Protein AF-A0A1G9Y6M1-F1 (afdb_monomer_lite)

Radius of gyration: 25.35 Å; chains: 1; bounding box: 61×22×54 Å

Secondary structure (DSSP, 8-state):
--HHHHHHHHHHHHHH-HHHHHHHHHHHHHHHHHHHHHHHHHHHHHHHHHHHHHHHHHHTT--HHHHHHTSSS-HHHHHHHHHHTT-

Sequence (87 aa):
MDVISKAEEKLTMLSADPETRKEYERRARALSDERSRLEDAREMGMEKGIVSVIRGLLAKGMPLTEAAKLTPYSVEELEKKLNENQE

Foldseek 3Di:
DDPVVVVVVVVCVQCVDPVSVVVVVVVVVVVVVVVVVVVVVVVVVVLVVLLVVLVVCVVVVNDLCVSCVVDPDDSVRSVVSNVVPPD

pLDDT: mean 88.23, std 9.94, range [41.12, 97.31]

Structure (mmCIF, N/CA/C/O backbone):
data_AF-A0A1G9Y6M1-F1
#
_entry.id   AF-A0A1G9Y6M1-F1
#
loop_
_atom_site.group_PDB
_atom_site.id
_atom_site.type_symbol
_atom_site.label_atom_id
_atom_site.label_alt_id
_atom_site.label_comp_id
_atom_site.label_asym_id
_atom_site.label_entity_id
_atom_site.label_seq_id
_atom_site.pdbx_PDB_ins_code
_atom_site.Cartn_x
_atom_site.Cartn_y
_atom_site.Cartn_z
_atom_site.occupancy
_atom_site.B_iso_or_equiv
_atom_site.auth_seq_id
_atom_site.auth_comp_id
_atom_site.auth_asym_id
_atom_site.auth_atom_id
_atom_site.pdbx_PDB_model_num
ATOM 1 N N . MET A 1 1 ? 41.004 -12.564 -33.224 1.00 60.75 1 MET A N 1
ATOM 2 C CA . MET A 1 1 ? 40.162 -11.646 -32.432 1.00 60.75 1 MET A CA 1
ATOM 3 C C . MET A 1 1 ? 39.210 -12.504 -31.632 1.00 60.75 1 MET A C 1
ATOM 5 O O . MET A 1 1 ? 38.518 -13.319 -32.237 1.00 60.75 1 MET A O 1
ATOM 9 N N . ASP A 1 2 ? 39.299 -12.412 -30.311 1.00 84.56 2 ASP A N 1
ATOM 10 C CA . ASP A 1 2 ? 38.647 -13.328 -29.379 1.00 84.56 2 ASP A CA 1
ATOM 11 C C . ASP A 1 2 ? 37.123 -13.118 -29.358 1.00 84.56 2 ASP A C 1
ATOM 13 O O . ASP A 1 2 ? 36.633 -12.025 -29.660 1.00 84.56 2 ASP A O 1
ATOM 17 N N . VAL A 1 3 ? 36.355 -14.162 -29.044 1.00 84.12 3 VAL A N 1
ATOM 18 C CA . VAL A 1 3 ? 34.876 -14.113 -29.079 1.00 84.12 3 VAL A CA 1
ATOM 19 C C . VAL A 1 3 ? 34.343 -13.128 -28.036 1.00 84.12 3 VAL A C 1
ATOM 21 O O . VAL A 1 3 ? 33.378 -12.409 -28.294 1.00 84.12 3 VAL A O 1
ATOM 24 N N . ILE A 1 4 ? 35.029 -13.053 -26.896 1.00 85.75 4 ILE A N 1
ATOM 25 C CA . ILE A 1 4 ? 34.735 -12.121 -25.805 1.00 85.75 4 ILE A CA 1
ATOM 26 C C . ILE A 1 4 ? 34.940 -10.675 -26.272 1.00 85.75 4 ILE A C 1
ATOM 28 O O . ILE A 1 4 ? 34.033 -9.859 -26.135 1.00 85.75 4 ILE A O 1
ATOM 32 N N . SER A 1 5 ? 36.054 -10.380 -26.948 1.00 83.56 5 SER A N 1
ATOM 33 C CA . SER A 1 5 ? 36.355 -9.030 -27.446 1.00 83.56 5 SER A CA 1
ATOM 34 C C . SER A 1 5 ? 35.306 -8.525 -28.445 1.00 83.56 5 SER A C 1
ATOM 36 O O . SER A 1 5 ? 34.916 -7.362 -28.411 1.00 83.56 5 SER A O 1
ATOM 38 N N . LYS A 1 6 ? 34.783 -9.410 -29.307 1.00 85.88 6 LYS A N 1
ATOM 39 C CA . LYS A 1 6 ? 33.693 -9.062 -30.236 1.00 85.88 6 LYS A CA 1
ATOM 40 C C . LYS A 1 6 ? 32.370 -8.776 -29.523 1.00 85.88 6 LYS A C 1
ATOM 42 O O . LYS A 1 6 ? 31.589 -7.950 -29.993 1.00 85.88 6 LYS A O 1
ATOM 47 N N . ALA A 1 7 ? 32.087 -9.478 -28.426 1.00 85.19 7 ALA A N 1
ATOM 48 C CA . ALA A 1 7 ? 30.889 -9.235 -27.629 1.00 85.19 7 ALA A CA 1
ATOM 49 C C . ALA A 1 7 ? 30.972 -7.883 -26.900 1.00 85.19 7 ALA A C 1
ATOM 51 O O . ALA A 1 7 ? 29.996 -7.134 -26.900 1.00 85.19 7 ALA A O 1
ATOM 52 N N . GLU A 1 8 ? 32.143 -7.542 -26.359 1.00 84.25 8 GLU A N 1
ATOM 53 C CA . GLU A 1 8 ? 32.407 -6.266 -25.684 1.00 84.25 8 GLU A CA 1
ATOM 54 C C . GLU A 1 8 ? 32.323 -5.068 -26.638 1.00 84.25 8 GLU A C 1
ATOM 56 O O . GLU A 1 8 ? 31.664 -4.080 -26.315 1.00 84.25 8 GLU A O 1
ATOM 61 N N . GLU A 1 9 ? 32.895 -5.157 -27.845 1.00 82.56 9 GLU A N 1
ATOM 62 C CA . GLU A 1 9 ? 32.756 -4.108 -28.870 1.00 82.56 9 GLU A CA 1
ATOM 63 C C . GLU A 1 9 ? 31.296 -3.889 -29.264 1.00 82.56 9 GLU A C 1
ATOM 65 O O . GLU A 1 9 ? 30.834 -2.752 -29.361 1.00 82.56 9 GLU A O 1
ATOM 70 N N . LYS A 1 10 ? 30.537 -4.974 -29.452 1.00 80.88 10 LYS A N 1
ATOM 71 C CA . LYS A 1 10 ? 29.125 -4.886 -29.831 1.00 80.88 10 LYS A CA 1
ATOM 72 C C . LYS A 1 10 ? 28.274 -4.284 -28.713 1.00 80.88 10 LYS A C 1
ATOM 74 O O . LYS A 1 10 ? 27.383 -3.486 -28.988 1.00 80.88 10 LYS A O 1
ATOM 79 N N . LEU A 1 11 ? 28.565 -4.628 -27.459 1.00 79.25 11 LEU A N 1
ATOM 80 C CA . LEU A 1 11 ? 27.905 -4.053 -26.288 1.00 79.25 11 LEU A CA 1
ATOM 81 C C . LEU A 1 11 ? 28.274 -2.576 -26.105 1.00 79.25 11 LEU A C 1
ATOM 83 O O . LEU A 1 11 ? 27.404 -1.763 -25.806 1.00 79.25 11 LEU A O 1
ATOM 87 N N . THR A 1 12 ? 29.527 -2.205 -26.369 1.00 76.62 12 THR A N 1
ATOM 88 C CA . THR A 1 12 ? 29.992 -0.810 -26.368 1.00 76.62 12 THR A CA 1
ATOM 89 C C . THR A 1 12 ? 29.299 -0.002 -27.464 1.00 76.62 12 THR A C 1
ATOM 91 O O . THR A 1 12 ? 28.801 1.082 -27.197 1.00 76.62 12 THR A O 1
ATOM 94 N N . MET A 1 13 ? 29.170 -0.548 -28.675 1.00 79.31 13 MET A N 1
ATOM 95 C CA . MET A 1 13 ? 28.462 0.098 -29.784 1.00 79.31 13 MET A CA 1
ATOM 96 C C . MET A 1 13 ? 26.967 0.294 -29.483 1.00 79.31 13 MET A C 1
ATOM 98 O O . MET A 1 13 ? 26.430 1.369 -29.729 1.00 79.31 13 MET A O 1
ATOM 102 N N . LEU A 1 14 ? 26.298 -0.722 -28.928 1.00 69.88 14 LEU A N 1
ATOM 103 C CA . LEU A 1 14 ? 24.876 -0.646 -28.571 1.00 69.88 14 LEU A CA 1
ATOM 104 C C . LEU A 1 14 ? 24.613 0.279 -27.374 1.00 69.88 14 LEU A C 1
ATOM 106 O O . LEU A 1 14 ? 23.592 0.953 -27.336 1.00 69.88 14 LEU A O 1
ATOM 110 N N . SER A 1 15 ? 25.524 0.323 -26.399 1.00 66.25 15 SER A N 1
ATOM 111 C CA . SER A 1 15 ? 25.414 1.209 -25.229 1.00 66.25 15 SER A CA 1
ATOM 112 C C . SER A 1 15 ? 25.851 2.650 -25.508 1.00 66.25 15 SER A C 1
ATOM 114 O O . SER A 1 15 ? 25.446 3.557 -24.780 1.00 66.25 15 SER A O 1
ATOM 116 N N . ALA A 1 16 ? 26.645 2.872 -26.560 1.00 72.25 16 ALA A N 1
ATOM 117 C CA . ALA A 1 16 ? 27.050 4.195 -27.021 1.00 72.25 16 ALA A CA 1
ATOM 118 C C . ALA A 1 16 ? 25.962 4.905 -27.841 1.00 72.25 16 ALA A C 1
ATOM 120 O O . ALA A 1 16 ? 26.023 6.128 -27.965 1.00 72.25 16 ALA A O 1
ATOM 121 N N . ASP A 1 17 ? 24.978 4.174 -28.380 1.00 82.12 17 ASP A N 1
ATOM 122 C CA . ASP A 1 17 ? 23.853 4.764 -29.105 1.00 82.12 17 ASP A CA 1
ATOM 123 C C . ASP A 1 17 ? 22.857 5.445 -28.137 1.00 82.12 17 ASP A C 1
ATOM 125 O O . ASP A 1 17 ? 22.217 4.771 -27.315 1.00 82.12 17 ASP A O 1
ATOM 129 N N . PRO A 1 18 ? 22.689 6.780 -28.213 1.00 79.94 18 PRO A N 1
ATOM 130 C CA . PRO A 1 18 ? 21.826 7.525 -27.301 1.00 79.94 18 PRO A CA 1
ATOM 131 C C . PRO A 1 18 ? 20.353 7.107 -27.361 1.00 79.94 18 PRO A C 1
ATOM 133 O O . PRO A 1 18 ? 19.665 7.165 -26.340 1.00 79.94 18 PRO A O 1
ATOM 136 N N . GLU A 1 19 ? 19.858 6.678 -28.527 1.00 84.88 19 GLU A N 1
ATOM 137 C CA . GLU A 1 19 ? 18.465 6.241 -28.676 1.00 84.88 19 GLU A CA 1
ATOM 138 C C . GLU A 1 19 ? 18.228 4.891 -27.996 1.00 84.88 19 GLU A C 1
ATOM 140 O O . GLU A 1 19 ? 17.291 4.766 -27.202 1.00 84.88 19 GLU A O 1
ATOM 145 N N . THR A 1 20 ? 19.129 3.924 -28.194 1.00 82.75 20 THR A N 1
ATOM 146 C CA . THR A 1 20 ? 19.087 2.628 -27.496 1.00 82.75 20 THR A CA 1
ATOM 147 C C . THR A 1 20 ? 19.124 2.807 -25.974 1.00 82.75 20 THR A C 1
ATOM 149 O O . THR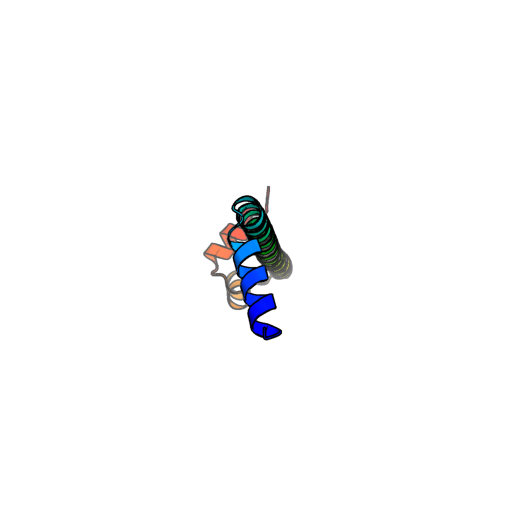 A 1 20 ? 18.332 2.200 -25.245 1.00 82.75 20 THR A O 1
ATOM 152 N N . ARG A 1 21 ? 19.979 3.705 -25.465 1.00 83.94 21 ARG A N 1
ATOM 153 C CA . ARG A 1 21 ? 20.027 4.034 -24.031 1.00 83.94 21 ARG A CA 1
ATOM 154 C C . ARG A 1 21 ? 18.715 4.641 -23.533 1.00 83.94 21 ARG A C 1
ATOM 156 O O . ARG A 1 21 ? 18.199 4.238 -22.491 1.00 83.94 21 ARG A O 1
ATOM 163 N N . LYS A 1 22 ? 18.148 5.585 -24.279 1.00 89.06 22 LYS A N 1
ATOM 164 C CA . LYS A 1 22 ? 16.891 6.258 -23.930 1.00 89.06 22 LYS A CA 1
ATOM 165 C C . LYS A 1 22 ? 15.690 5.313 -23.969 1.00 89.06 22 LYS A C 1
ATOM 167 O O . LYS A 1 22 ? 14.744 5.475 -23.197 1.00 89.06 22 LYS A O 1
ATOM 172 N N . GLU A 1 23 ? 15.672 4.345 -24.879 1.00 89.62 23 GLU A N 1
ATOM 173 C CA . GLU A 1 23 ? 14.656 3.291 -24.904 1.00 89.62 23 GLU A CA 1
ATOM 174 C C . GLU A 1 23 ? 14.776 2.370 -23.685 1.00 89.62 23 GLU A C 1
ATOM 176 O O . GLU A 1 23 ? 13.774 2.106 -23.013 1.00 89.62 23 GLU A O 1
ATOM 181 N N . TYR A 1 24 ? 16.000 1.968 -23.334 1.00 89.12 24 TYR A N 1
ATOM 182 C CA . TYR A 1 24 ? 16.260 1.189 -22.126 1.00 89.12 24 TYR A CA 1
ATOM 183 C C . TYR A 1 24 ? 15.801 1.921 -20.858 1.00 89.12 24 TYR A C 1
ATOM 185 O O . TYR A 1 24 ? 15.065 1.351 -20.054 1.00 89.12 24 TYR A O 1
ATOM 193 N N . GLU A 1 25 ? 16.167 3.194 -20.695 1.00 91.69 25 GLU A N 1
ATOM 194 C CA . GLU A 1 25 ? 15.776 4.005 -19.536 1.00 91.69 25 GLU A CA 1
ATOM 195 C C . GLU A 1 25 ? 14.249 4.153 -19.435 1.00 91.69 25 GLU A C 1
ATOM 197 O O . GLU A 1 25 ? 13.680 4.004 -18.350 1.00 91.69 25 GLU A O 1
ATOM 202 N N . ARG A 1 26 ? 13.557 4.359 -20.566 1.00 94.25 26 ARG A N 1
ATOM 203 C CA . ARG A 1 26 ? 12.084 4.389 -20.611 1.00 94.25 26 ARG A CA 1
ATOM 204 C C . ARG A 1 26 ? 11.474 3.069 -20.153 1.00 94.25 26 ARG A C 1
ATOM 206 O O . ARG A 1 26 ? 10.539 3.080 -19.354 1.00 94.25 26 ARG A O 1
ATOM 213 N N . ARG A 1 27 ? 12.002 1.941 -20.629 1.00 95.00 27 ARG A N 1
ATOM 214 C CA . ARG A 1 27 ? 11.521 0.612 -20.239 1.00 95.00 27 ARG A CA 1
ATOM 215 C C . ARG A 1 27 ? 11.778 0.329 -18.762 1.00 95.00 27 ARG A C 1
ATOM 217 O O . ARG A 1 27 ? 10.883 -0.158 -18.079 1.00 95.00 27 ARG A O 1
ATOM 224 N N . ALA A 1 28 ? 12.972 0.645 -18.271 1.00 95.12 28 ALA A N 1
ATOM 225 C CA . ALA A 1 28 ? 13.331 0.469 -16.869 1.00 95.12 28 ALA A CA 1
ATOM 226 C C . ALA A 1 28 ? 12.400 1.278 -15.956 1.00 95.12 28 ALA A C 1
ATOM 228 O O . ALA A 1 28 ? 11.897 0.749 -14.965 1.00 95.12 28 ALA A O 1
ATOM 229 N N . ARG A 1 29 ? 12.096 2.525 -16.335 1.00 95.75 29 ARG A N 1
ATOM 230 C CA . ARG A 1 29 ? 11.130 3.358 -15.619 1.00 95.75 29 ARG A CA 1
ATOM 231 C C . ARG A 1 29 ? 9.724 2.762 -15.641 1.00 95.75 29 ARG A C 1
ATOM 233 O O . ARG A 1 29 ? 9.124 2.640 -14.584 1.00 95.75 29 ARG A O 1
ATOM 240 N N . ALA A 1 30 ? 9.228 2.339 -16.804 1.00 96.44 30 ALA A N 1
ATOM 241 C CA . ALA A 1 30 ? 7.898 1.739 -16.915 1.00 96.44 30 ALA A CA 1
ATOM 242 C C . ALA A 1 30 ? 7.745 0.485 -16.035 1.00 96.44 30 ALA A C 1
ATOM 244 O O . ALA A 1 30 ? 6.733 0.331 -15.359 1.00 96.44 30 ALA A O 1
ATOM 245 N N . LEU A 1 31 ? 8.772 -0.372 -15.990 1.00 96.88 31 LEU A N 1
ATOM 246 C CA . LEU A 1 31 ? 8.797 -1.546 -15.113 1.00 96.88 31 LEU A CA 1
ATOM 247 C C . LEU A 1 31 ? 8.835 -1.162 -13.630 1.00 96.88 31 LEU A C 1
ATOM 249 O O . LEU A 1 31 ? 8.199 -1.819 -12.810 1.00 96.88 31 LEU A O 1
ATOM 253 N N . SER A 1 32 ? 9.583 -0.115 -13.276 1.00 96.56 32 SER A N 1
ATOM 254 C CA . SER A 1 32 ? 9.604 0.401 -11.906 1.00 96.56 32 SER A CA 1
ATOM 255 C C . SER A 1 32 ? 8.228 0.923 -11.495 1.00 96.56 32 SER A C 1
ATOM 257 O O . SER A 1 32 ? 7.730 0.542 -10.442 1.00 96.56 32 SER A O 1
ATOM 259 N N . ASP A 1 33 ? 7.597 1.734 -12.345 1.00 97.25 33 ASP A N 1
ATOM 260 C CA . ASP A 1 33 ? 6.272 2.303 -12.092 1.00 97.25 33 ASP A CA 1
ATOM 261 C C . ASP A 1 33 ? 5.210 1.196 -11.959 1.00 97.25 33 ASP A C 1
ATOM 263 O O . ASP A 1 33 ? 4.344 1.261 -11.089 1.00 97.25 33 ASP A O 1
ATOM 267 N N . GLU A 1 34 ? 5.276 0.155 -12.795 1.00 96.75 34 GLU A N 1
ATOM 268 C CA . GLU A 1 34 ? 4.388 -1.009 -12.701 1.00 96.75 34 GLU A CA 1
ATOM 269 C C . GLU A 1 34 ? 4.573 -1.765 -11.381 1.00 96.75 34 GLU A C 1
ATOM 271 O O . GLU A 1 34 ? 3.588 -2.089 -10.716 1.00 96.75 34 GLU A O 1
ATOM 276 N N . ARG A 1 35 ? 5.822 -2.002 -10.961 1.00 96.19 35 ARG A N 1
ATOM 277 C CA . ARG A 1 35 ? 6.114 -2.656 -9.678 1.00 96.19 35 ARG A CA 1
ATOM 278 C C . ARG A 1 35 ? 5.577 -1.858 -8.499 1.00 96.19 35 ARG A C 1
ATOM 280 O O . ARG A 1 35 ? 4.914 -2.449 -7.653 1.00 96.19 35 ARG A O 1
ATOM 287 N N . SER A 1 36 ? 5.798 -0.544 -8.477 1.00 96.69 36 SER A N 1
ATOM 288 C CA . SER A 1 36 ? 5.262 0.324 -7.425 1.00 96.69 36 SER A CA 1
ATOM 289 C C . SER A 1 36 ? 3.736 0.262 -7.372 1.00 96.69 36 SER A C 1
ATOM 291 O O . SER A 1 36 ? 3.178 0.032 -6.309 1.00 96.69 36 SER A O 1
ATOM 293 N N . ARG A 1 37 ? 3.045 0.321 -8.520 1.00 97.19 37 ARG A N 1
ATOM 294 C CA . ARG A 1 37 ? 1.575 0.187 -8.556 1.00 97.19 37 ARG A CA 1
ATOM 295 C C . ARG A 1 37 ? 1.078 -1.143 -7.995 1.00 97.19 37 ARG A C 1
ATOM 297 O O . ARG A 1 37 ? 0.027 -1.182 -7.361 1.00 97.19 37 ARG A O 1
ATOM 304 N N . LEU A 1 38 ? 1.785 -2.239 -8.271 1.00 97.31 38 LEU A N 1
ATOM 305 C CA . LEU A 1 38 ? 1.421 -3.558 -7.753 1.00 97.31 38 LEU A CA 1
ATOM 306 C C . LEU A 1 38 ? 1.661 -3.665 -6.245 1.00 97.31 38 LEU A C 1
ATOM 308 O O . LEU A 1 38 ? 0.848 -4.274 -5.549 1.00 97.31 38 LEU A O 1
ATOM 312 N N . GLU A 1 39 ? 2.748 -3.081 -5.742 1.00 96.75 39 GLU A N 1
ATOM 313 C CA . GLU A 1 39 ? 3.023 -2.990 -4.305 1.00 96.75 39 GLU A CA 1
ATOM 314 C C . GLU A 1 39 ? 1.948 -2.157 -3.597 1.00 96.75 39 GLU A C 1
ATOM 316 O O . GLU A 1 39 ? 1.322 -2.666 -2.665 1.00 96.75 39 GLU A O 1
ATOM 321 N N . ASP A 1 40 ? 1.618 -0.975 -4.123 1.00 95.81 40 ASP A N 1
ATOM 322 C CA . ASP A 1 40 ? 0.551 -0.113 -3.601 1.00 95.81 40 ASP A CA 1
ATOM 323 C C . ASP A 1 40 ? -0.804 -0.842 -3.592 1.00 95.81 40 ASP A C 1
ATOM 325 O O . ASP A 1 40 ? -1.537 -0.832 -2.602 1.00 95.81 40 ASP A O 1
ATOM 329 N N . ALA A 1 41 ? -1.153 -1.522 -4.691 1.00 95.56 41 ALA A N 1
ATOM 330 C CA . ALA A 1 41 ? -2.399 -2.282 -4.791 1.00 95.56 41 ALA A CA 1
ATOM 331 C C . ALA A 1 41 ? -2.460 -3.433 -3.778 1.00 95.56 41 ALA A C 1
ATOM 333 O O . ALA A 1 41 ? -3.521 -3.706 -3.208 1.00 95.56 41 ALA A O 1
ATOM 334 N N . ARG A 1 42 ? -1.328 -4.104 -3.539 1.00 95.69 42 ARG A N 1
ATOM 335 C CA . ARG A 1 42 ? -1.219 -5.171 -2.544 1.00 95.69 42 ARG A CA 1
ATOM 336 C C . ARG A 1 42 ? -1.391 -4.626 -1.131 1.00 95.69 42 ARG A C 1
ATOM 338 O O . ARG A 1 42 ? -2.135 -5.229 -0.358 1.00 95.69 42 ARG A O 1
ATOM 345 N N . GLU A 1 43 ? -0.732 -3.519 -0.804 1.00 93.50 43 GLU A N 1
ATOM 346 C CA . GLU A 1 43 ? -0.834 -2.878 0.506 1.00 93.50 43 GLU A CA 1
ATOM 347 C C . GLU A 1 43 ? -2.271 -2.420 0.766 1.00 93.50 43 GLU A C 1
ATOM 349 O O . GLU A 1 43 ? -2.895 -2.887 1.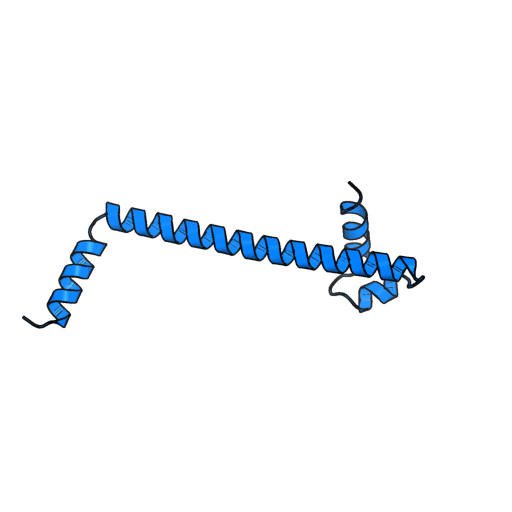718 1.00 93.50 43 GLU A O 1
ATOM 354 N N . MET A 1 44 ? -2.866 -1.654 -0.156 1.00 92.19 44 MET A N 1
ATOM 355 C CA . MET A 1 44 ? -4.268 -1.228 -0.065 1.00 92.19 44 MET A CA 1
ATOM 356 C C . MET A 1 44 ? -5.239 -2.409 0.070 1.00 92.19 44 MET A C 1
ATOM 358 O O . MET A 1 44 ? -6.208 -2.341 0.828 1.00 92.19 44 MET A O 1
ATOM 362 N N . GLY A 1 45 ? -5.008 -3.499 -0.667 1.00 93.19 45 GLY A N 1
ATOM 363 C CA . GLY A 1 45 ? -5.821 -4.712 -0.574 1.00 93.19 45 GLY A CA 1
ATOM 364 C C . GLY A 1 45 ? -5.730 -5.375 0.801 1.00 93.19 45 GLY A C 1
ATOM 365 O O . GLY A 1 45 ? -6.751 -5.784 1.359 1.00 93.19 45 GLY A O 1
ATOM 366 N N . MET A 1 46 ? -4.525 -5.442 1.369 1.00 92.94 46 MET A N 1
ATOM 367 C CA . MET A 1 46 ? -4.295 -5.970 2.712 1.00 92.94 46 MET A CA 1
ATOM 368 C C . MET A 1 46 ? -4.975 -5.103 3.775 1.00 92.94 46 MET A C 1
ATOM 370 O O . MET A 1 46 ? -5.686 -5.641 4.625 1.00 92.94 46 MET A O 1
ATOM 374 N N . GLU A 1 47 ? -4.845 -3.777 3.688 1.00 91.88 47 GLU A N 1
ATOM 375 C CA . GLU A 1 47 ? -5.509 -2.854 4.612 1.00 91.88 47 GLU A CA 1
ATOM 376 C C . GLU A 1 47 ? -7.037 -3.005 4.568 1.00 91.88 47 GLU A C 1
ATOM 378 O O . GLU A 1 47 ? -7.679 -3.171 5.608 1.00 91.88 47 GLU A O 1
ATOM 383 N N . LYS A 1 48 ? -7.631 -3.031 3.365 1.00 92.06 48 LYS A N 1
ATOM 384 C CA . LYS A 1 48 ? -9.079 -3.246 3.181 1.00 92.06 48 LYS A CA 1
ATOM 385 C C . LYS A 1 48 ? -9.539 -4.583 3.760 1.00 92.06 48 LYS A C 1
ATOM 387 O O . LYS A 1 48 ? -10.598 -4.652 4.387 1.00 92.06 48 LYS A O 1
ATOM 392 N N . GLY A 1 49 ? -8.740 -5.637 3.586 1.00 92.56 49 GLY A N 1
ATOM 393 C CA . GLY A 1 49 ? -8.995 -6.949 4.178 1.00 92.56 49 GLY A CA 1
ATOM 394 C C . GLY A 1 49 ? -9.032 -6.901 5.707 1.00 92.56 49 GLY A C 1
ATOM 395 O O . GLY A 1 49 ? -9.980 -7.403 6.312 1.00 92.56 49 GLY A O 1
ATOM 396 N N . ILE A 1 50 ? -8.053 -6.240 6.332 1.00 92.38 50 ILE A N 1
ATOM 397 C CA . ILE A 1 50 ? -7.990 -6.072 7.792 1.00 92.38 50 ILE A CA 1
ATOM 398 C C . ILE A 1 50 ? -9.220 -5.311 8.302 1.00 92.38 50 ILE A C 1
ATOM 400 O O . ILE A 1 50 ? -9.894 -5.781 9.219 1.00 92.38 50 ILE A O 1
ATOM 404 N N . VAL A 1 51 ? -9.576 -4.187 7.671 1.00 91.88 51 VAL A N 1
ATOM 405 C CA . VAL A 1 51 ? -10.762 -3.394 8.044 1.00 91.88 51 VAL A CA 1
ATOM 406 C C . VAL A 1 51 ? -12.045 -4.224 7.938 1.00 91.88 51 VAL A C 1
ATOM 408 O O . VAL A 1 51 ? -12.888 -4.180 8.837 1.00 91.88 51 VAL A O 1
ATOM 411 N N . SER A 1 52 ? -12.191 -5.031 6.883 1.00 93.56 52 SER A N 1
ATOM 412 C CA . SER A 1 52 ? -13.337 -5.935 6.727 1.00 93.56 52 SER A CA 1
ATOM 413 C C . SER A 1 52 ? -13.426 -6.964 7.858 1.00 93.56 52 SER A C 1
ATOM 415 O O . SER A 1 52 ? -14.520 -7.231 8.360 1.00 93.56 52 SER A O 1
ATOM 417 N N . VAL A 1 53 ? -12.296 -7.544 8.274 1.00 93.50 53 VAL A N 1
ATOM 418 C CA . VAL A 1 53 ? -12.256 -8.504 9.388 1.00 93.50 53 VAL A CA 1
ATOM 419 C C . VAL A 1 53 ? -12.638 -7.822 10.699 1.00 93.50 53 VAL A C 1
ATOM 421 O O . VAL A 1 53 ? -13.479 -8.348 11.427 1.00 93.50 5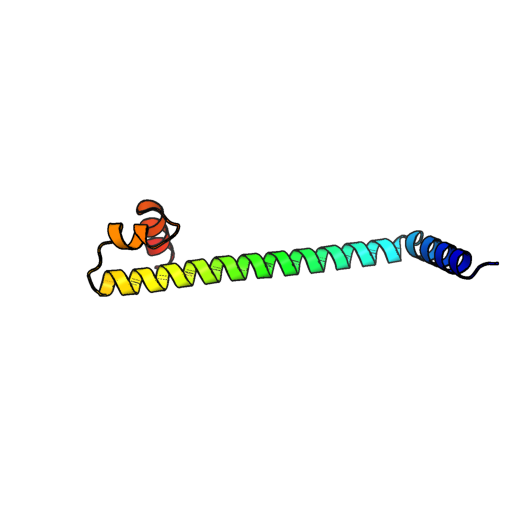3 VAL A O 1
ATOM 424 N N . ILE A 1 54 ? -12.104 -6.629 10.974 1.00 92.88 54 ILE A N 1
ATOM 425 C CA . ILE A 1 54 ? -12.427 -5.857 12.183 1.00 92.88 54 ILE A CA 1
ATOM 426 C C . ILE A 1 54 ? -13.921 -5.549 12.249 1.00 92.88 54 ILE A C 1
ATOM 428 O O . ILE A 1 54 ? -14.537 -5.787 13.284 1.00 92.88 54 ILE A O 1
ATOM 432 N N . ARG A 1 55 ? -14.542 -5.108 11.146 1.00 91.81 55 ARG A N 1
ATOM 433 C CA . ARG A 1 55 ? -16.001 -4.894 11.084 1.00 91.81 55 ARG A CA 1
ATOM 434 C C . ARG A 1 55 ? -16.776 -6.156 11.477 1.00 91.81 55 ARG A C 1
ATOM 436 O O . ARG A 1 55 ? -17.730 -6.074 12.246 1.00 91.81 55 ARG A O 1
ATOM 443 N N . GLY A 1 56 ? -16.336 -7.326 11.009 1.00 93.31 56 GLY A N 1
ATOM 444 C CA . GLY A 1 56 ? -16.917 -8.614 11.394 1.00 93.31 56 GLY A CA 1
ATOM 445 C C . GLY A 1 56 ? -16.717 -8.971 12.872 1.00 93.31 56 GLY A C 1
ATOM 446 O O . GLY A 1 56 ? -17.623 -9.529 13.491 1.00 93.31 56 GLY A O 1
ATOM 447 N N . LEU A 1 57 ? -15.561 -8.642 13.457 1.00 92.44 57 LEU A N 1
ATOM 448 C CA . LEU A 1 57 ? -15.282 -8.845 14.884 1.00 92.44 57 LEU A CA 1
ATOM 449 C C . LEU A 1 57 ? -16.157 -7.939 15.760 1.00 92.44 57 LEU A C 1
ATOM 451 O O . LEU A 1 57 ? -16.786 -8.425 16.701 1.00 92.44 57 LEU A O 1
ATOM 455 N N . LEU A 1 58 ? -16.260 -6.656 15.407 1.00 92.00 58 LEU A N 1
ATOM 456 C CA . LEU A 1 58 ? -17.122 -5.688 16.088 1.00 92.00 58 LEU A CA 1
ATOM 457 C C . LEU A 1 58 ? -18.596 -6.111 16.019 1.00 92.00 58 LEU A C 1
ATOM 459 O O . LEU A 1 58 ? -19.293 -6.088 17.030 1.00 92.00 58 LEU A O 1
ATOM 463 N N . ALA A 1 59 ? -19.060 -6.583 14.856 1.00 93.69 59 ALA A N 1
ATOM 464 C CA . ALA A 1 59 ? -20.421 -7.098 14.685 1.00 93.69 59 ALA A CA 1
ATOM 465 C C . ALA A 1 59 ? -20.716 -8.331 15.561 1.00 93.69 59 ALA A C 1
ATOM 467 O O . ALA A 1 59 ? -21.866 -8.578 15.916 1.00 93.69 59 ALA A O 1
ATOM 468 N N . LYS A 1 60 ? -19.684 -9.094 15.942 1.00 94.88 60 LYS A N 1
ATOM 469 C CA . LYS A 1 60 ? -19.779 -10.214 16.892 1.00 94.88 60 LYS A CA 1
ATOM 470 C C . LYS A 1 60 ? -19.638 -9.787 18.360 1.00 94.88 60 LYS A C 1
ATOM 472 O O . LYS A 1 60 ? -19.598 -10.649 19.233 1.00 94.88 60 LYS A O 1
ATOM 477 N N . GLY A 1 61 ? -19.569 -8.485 18.638 1.00 92.56 61 GLY A N 1
ATOM 478 C CA . GLY A 1 61 ? -19.482 -7.931 19.989 1.00 92.56 61 GLY A CA 1
ATOM 479 C C . GLY A 1 61 ? -18.068 -7.878 20.570 1.00 92.56 61 GLY A C 1
ATOM 480 O O . GLY A 1 61 ? -17.919 -7.616 21.761 1.00 92.56 61 GLY A O 1
ATOM 481 N N . MET A 1 62 ? -17.025 -8.116 19.767 1.00 93.44 62 MET A N 1
ATOM 482 C CA . MET A 1 62 ? -15.649 -7.891 20.212 1.00 93.44 62 MET A CA 1
ATOM 483 C C . MET A 1 62 ? -15.388 -6.379 20.308 1.00 93.44 62 MET A C 1
ATOM 485 O O . MET A 1 62 ? -15.701 -5.664 19.358 1.00 93.44 62 MET A O 1
ATOM 489 N N . PRO A 1 63 ? -14.811 -5.866 21.406 1.00 93.94 63 PRO A N 1
ATOM 490 C CA . PRO A 1 63 ? -14.475 -4.452 21.510 1.00 93.94 63 PRO A CA 1
ATOM 491 C C . PRO A 1 63 ? -13.270 -4.098 20.629 1.00 93.94 63 PRO A C 1
ATOM 493 O O . PRO A 1 63 ? -12.365 -4.912 20.420 1.00 93.94 63 PRO A O 1
ATOM 496 N N . LEU A 1 64 ? -13.227 -2.849 20.159 1.00 91.25 64 LEU A N 1
ATOM 497 C CA . LEU A 1 64 ? -12.169 -2.352 19.273 1.00 91.25 64 LEU A CA 1
ATOM 498 C C . LEU A 1 64 ? -10.768 -2.459 19.896 1.00 91.25 64 LEU A C 1
ATOM 500 O O . LEU A 1 64 ? -9.795 -2.705 19.191 1.00 91.25 64 LEU A O 1
ATOM 504 N N . THR A 1 65 ? -10.670 -2.346 21.220 1.00 93.88 65 THR A N 1
ATOM 505 C CA . THR A 1 65 ? -9.421 -2.499 21.978 1.00 93.88 65 THR A CA 1
ATOM 506 C C . THR A 1 65 ? -8.814 -3.895 21.859 1.00 93.88 65 THR A C 1
ATOM 508 O O . THR A 1 65 ? -7.596 -4.025 21.765 1.00 93.88 65 THR A O 1
ATOM 511 N N . GLU A 1 66 ? -9.640 -4.943 21.844 1.00 92.56 66 GLU A N 1
ATOM 512 C CA . GLU A 1 66 ? -9.177 -6.321 21.651 1.00 92.56 66 GLU A CA 1
ATOM 513 C C . GLU A 1 66 ? -8.881 -6.598 20.177 1.00 92.56 66 GLU A C 1
ATOM 515 O O . GLU A 1 66 ? -7.888 -7.250 19.866 1.00 92.56 66 GLU A O 1
ATOM 520 N N . ALA A 1 67 ? -9.679 -6.041 19.260 1.00 91.50 67 ALA A N 1
ATOM 521 C CA . ALA A 1 67 ? -9.399 -6.130 17.830 1.00 91.50 67 ALA A CA 1
ATOM 522 C C . ALA A 1 67 ? -8.048 -5.480 17.472 1.00 91.50 67 ALA A C 1
ATOM 524 O O . ALA A 1 67 ? -7.277 -6.070 16.720 1.00 91.50 67 ALA A O 1
ATOM 525 N N . ALA A 1 68 ? -7.720 -4.326 18.066 1.00 93.06 68 ALA A N 1
ATOM 526 C CA . ALA A 1 68 ? -6.446 -3.636 17.861 1.00 93.06 68 ALA A CA 1
ATOM 527 C C . ALA A 1 68 ? -5.240 -4.522 18.203 1.00 93.06 68 ALA A C 1
ATOM 529 O O . ALA A 1 68 ? -4.303 -4.605 17.417 1.00 93.06 68 ALA A O 1
ATOM 530 N N . LYS A 1 69 ? -5.300 -5.285 19.305 1.00 92.94 69 LYS A N 1
ATOM 531 C CA . LYS A 1 69 ? -4.228 -6.217 19.709 1.00 92.94 69 LYS A CA 1
ATOM 532 C C . LYS A 1 69 ? -3.959 -7.334 18.694 1.00 92.94 69 LYS A C 1
ATOM 534 O O . LYS A 1 69 ? -2.887 -7.930 18.724 1.00 92.94 69 LYS A O 1
ATOM 539 N N . LEU A 1 70 ? -4.929 -7.648 17.835 1.00 90.25 70 LEU A N 1
ATOM 540 C CA . LEU A 1 70 ? -4.830 -8.693 16.811 1.00 90.25 70 LEU A CA 1
ATOM 541 C C . LEU A 1 70 ? -4.375 -8.151 15.450 1.00 90.25 70 LEU A C 1
ATOM 543 O O . LEU A 1 70 ? -4.295 -8.905 14.480 1.00 90.25 70 LEU A O 1
ATOM 547 N N . THR A 1 71 ? -4.098 -6.853 15.361 1.00 89.88 71 THR A N 1
ATOM 548 C CA . THR A 1 71 ? -3.751 -6.164 14.117 1.00 89.88 71 THR A CA 1
ATOM 549 C C . THR A 1 71 ? -2.506 -5.302 14.315 1.00 89.88 71 THR A C 1
ATOM 551 O O . THR A 1 71 ? -2.149 -4.995 15.448 1.00 89.88 71 THR A O 1
ATOM 554 N N . PRO A 1 72 ? -1.824 -4.887 13.236 1.00 89.69 72 PRO A N 1
ATOM 555 C CA . PRO A 1 72 ? -0.677 -3.987 13.348 1.00 89.69 72 PRO A CA 1
ATOM 556 C C . PRO A 1 72 ? -1.053 -2.530 13.680 1.00 89.69 72 PRO A C 1
ATOM 558 O O . PRO A 1 72 ? -0.169 -1.681 13.684 1.00 89.69 72 PRO A O 1
ATOM 561 N N . TYR A 1 73 ? -2.330 -2.229 13.936 1.00 91.62 73 TYR A N 1
ATOM 562 C CA . TYR A 1 73 ? -2.832 -0.869 14.123 1.00 91.62 73 TYR A CA 1
ATOM 563 C C . TYR A 1 73 ? -3.236 -0.600 15.573 1.00 91.62 73 TYR A C 1
ATOM 565 O O . TYR A 1 73 ? -3.790 -1.457 16.266 1.00 91.62 73 TYR A O 1
ATOM 573 N N . SER A 1 74 ? -3.013 0.634 16.008 1.00 93.12 74 SER A N 1
ATOM 574 C CA . SER A 1 74 ? -3.558 1.176 17.249 1.00 93.12 74 SER A CA 1
ATOM 575 C C . SER A 1 74 ? -5.071 1.397 17.159 1.00 93.12 74 SER A C 1
ATOM 577 O O . SER A 1 74 ? -5.662 1.424 16.080 1.00 93.12 74 SER A O 1
ATOM 579 N N . VAL A 1 75 ? -5.715 1.585 18.313 1.00 92.06 75 VAL A N 1
ATOM 580 C CA . VAL A 1 75 ? -7.159 1.866 18.379 1.00 92.06 75 VAL A CA 1
ATOM 581 C C . VAL A 1 75 ? -7.512 3.124 17.575 1.00 92.06 75 VAL A C 1
ATOM 583 O O . VAL A 1 75 ? -8.454 3.088 16.793 1.00 92.06 75 VAL A O 1
ATOM 586 N N . GLU A 1 76 ? -6.718 4.192 17.697 1.00 92.69 76 GLU A N 1
ATOM 587 C CA . GLU A 1 76 ? -6.927 5.460 16.980 1.00 92.69 76 GLU A CA 1
ATOM 588 C C . GLU A 1 76 ? -6.807 5.291 15.457 1.00 92.69 76 GLU A C 1
ATOM 590 O O . GLU A 1 76 ? -7.639 5.785 14.692 1.00 92.69 76 GLU A O 1
ATOM 595 N N . GLU A 1 77 ? 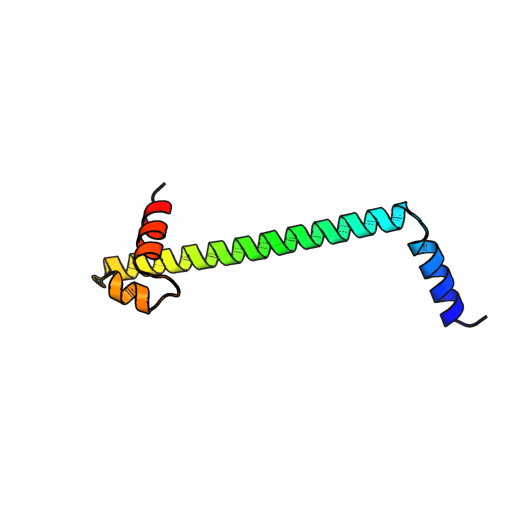-5.799 4.544 14.996 1.00 91.81 77 GLU A N 1
ATOM 596 C CA . GLU A 1 77 ? -5.619 4.244 13.571 1.00 91.81 77 GLU A CA 1
ATOM 597 C C . GLU A 1 77 ? -6.772 3.402 13.022 1.00 91.81 77 GLU A C 1
ATOM 599 O O . GLU A 1 77 ? -7.237 3.639 11.903 1.00 91.81 77 GLU A O 1
ATOM 604 N N . LEU A 1 78 ? -7.266 2.441 13.808 1.00 90.81 78 LEU A N 1
ATOM 605 C CA . LEU A 1 78 ? -8.421 1.640 13.426 1.00 90.81 78 LEU A CA 1
ATOM 606 C C . LEU A 1 78 ? -9.703 2.465 13.356 1.00 90.81 78 LEU A C 1
ATOM 608 O O . LEU A 1 78 ? -10.469 2.281 12.412 1.00 90.81 78 LEU A O 1
ATOM 612 N N . GLU A 1 79 ? -9.936 3.381 14.298 1.00 91.12 79 GLU A N 1
ATOM 613 C CA . GLU A 1 79 ? -11.078 4.301 14.241 1.00 91.12 79 GLU A CA 1
ATOM 614 C C . GLU A 1 79 ? -11.037 5.144 12.966 1.00 91.12 79 GLU A C 1
ATOM 616 O O . GLU A 1 79 ? -12.025 5.211 12.230 1.00 91.12 79 GLU A O 1
ATOM 621 N N . LYS A 1 80 ? -9.872 5.714 12.643 1.00 91.94 80 LYS A N 1
ATOM 622 C CA . LYS A 1 80 ? -9.679 6.500 11.420 1.00 91.94 80 LYS A CA 1
ATOM 623 C C . LYS A 1 80 ? -9.979 5.674 10.167 1.00 91.94 80 LYS A C 1
ATOM 625 O O . LYS A 1 80 ? -10.797 6.085 9.347 1.00 91.94 80 LYS A O 1
ATOM 630 N N . LYS A 1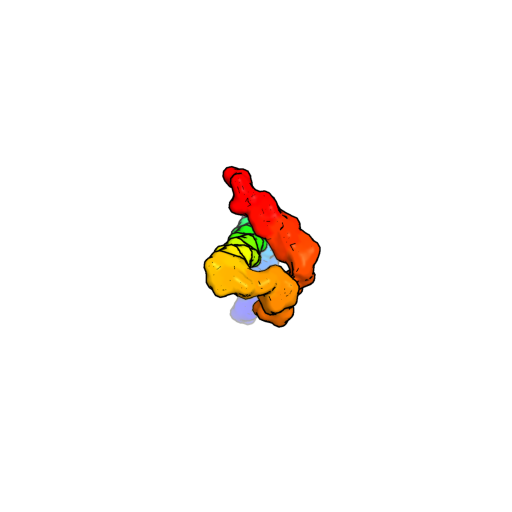 81 ? -9.402 4.472 10.054 1.00 89.25 81 LYS A N 1
ATOM 631 C CA . LYS A 1 81 ? -9.607 3.576 8.900 1.00 89.25 81 LYS A CA 1
ATOM 632 C C . LYS A 1 81 ? -11.043 3.058 8.781 1.00 89.25 81 LYS A C 1
ATOM 634 O O . LYS A 1 81 ? -11.521 2.814 7.669 1.00 89.25 81 LYS A O 1
ATOM 639 N N . LEU A 1 82 ? -11.746 2.864 9.897 1.00 87.75 82 LEU A N 1
ATOM 640 C CA . LEU A 1 82 ? -13.153 2.456 9.891 1.00 87.75 82 LEU A 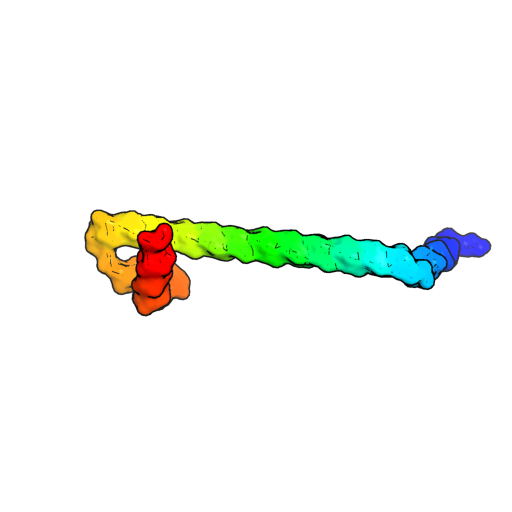CA 1
ATOM 641 C C . LEU A 1 82 ? -14.068 3.568 9.369 1.00 87.75 82 LEU A C 1
ATOM 643 O O . LEU A 1 82 ? -15.024 3.245 8.656 1.00 87.75 82 LEU A O 1
ATOM 647 N N . ASN A 1 83 ? -13.741 4.826 9.681 1.00 85.81 83 ASN A N 1
ATOM 648 C CA . ASN A 1 83 ? -14.473 6.020 9.254 1.00 85.81 83 ASN A CA 1
ATOM 649 C C . ASN A 1 83 ? -14.178 6.405 7.794 1.00 85.81 83 ASN A C 1
ATOM 651 O O . ASN A 1 83 ? -15.099 6.749 7.065 1.00 85.81 83 ASN A O 1
ATOM 655 N N . GLU A 1 84 ? -12.927 6.283 7.334 1.00 78.12 84 GLU A N 1
ATOM 656 C CA . GLU A 1 84 ? -12.518 6.604 5.950 1.00 78.12 84 GLU A CA 1
ATOM 657 C C . GLU A 1 84 ? -13.196 5.721 4.885 1.00 78.12 84 GLU A C 1
ATOM 659 O O . GLU A 1 84 ? -13.328 6.125 3.739 1.00 78.12 84 GLU A O 1
ATOM 664 N N . ASN A 1 85 ? -13.649 4.518 5.250 1.00 61.31 85 ASN A N 1
ATOM 665 C CA . ASN A 1 85 ? -14.300 3.569 4.337 1.00 61.31 85 ASN A CA 1
ATOM 666 C C . ASN A 1 85 ? -15.844 3.600 4.434 1.00 61.31 85 ASN A C 1
ATOM 668 O O . ASN A 1 85 ? -16.476 2.548 4.260 1.00 61.31 85 ASN A O 1
ATOM 672 N N . GLN A 1 86 ? -16.441 4.730 4.833 1.00 52.66 86 GLN A N 1
ATOM 673 C CA . GLN A 1 86 ? -17.901 4.949 4.865 1.00 52.66 86 GLN A CA 1
ATOM 674 C C . GLN A 1 86 ? -18.422 5.855 3.730 1.00 52.66 86 GLN A C 1
ATOM 676 O O . GLN A 1 86 ? -19.638 6.010 3.615 1.00 52.66 86 GLN A O 1
ATOM 681 N N . GLU A 1 87 ? -17.535 6.399 2.892 1.00 41.12 87 GLU A N 1
ATOM 682 C CA . GLU A 1 87 ? -17.858 7.071 1.618 1.00 41.12 87 GLU A CA 1
ATOM 683 C C . GLU A 1 87 ? -17.740 6.102 0.430 1.00 41.12 87 GLU A C 1
ATOM 685 O O . GLU A 1 87 ? -18.572 6.214 -0.500 1.00 41.12 87 GLU A O 1
#